Protein AF-H9F134-F1 (afdb_monomer_lite)

Organism: Macaca mulatta (NCBI:txid9544)

pLDDT: mean 83.77, std 12.66, range [45.5, 96.06]

Foldseek 3Di:
DDPPQVVLQVVLVVVLVVQQDAAAPVVLVVDDPVRQVVNLVSSLVSVVVSVVVVRDYDDDPQNVCSVVVHDRHDHD

InterPro domains:
  IPR001909 Krueppel-associated box [PF01352] (14-54)
  IPR001909 Krueppel-associated box [PS50805] (14-76)
  IPR001909 Krueppel-associated box [SM00349] (14-74)
  IPR001909 Krueppel-associated box [cd07765] (14-53)
  IPR036051 Krueppel-associated box domain superfamily [SSF109640] (10-69)
  IPR050169 Krueppel C2H2-type zinc-finger [PTHR23232] (13-72)

Radius of gyration: 14.06 Å; chains: 1; bounding box: 41×21×36 Å

Secondary structure (DSSP, 8-state):
---HHHHHHHHHHHHHHHH----BHHHHHHS-HHHHHHHHHHHHHHHHHHHHTT---PPPHHHHHHHTT----B--

Structure (mmCIF, N/CA/C/O backbone):
data_AF-H9F134-F1
#
_entry.id   AF-H9F134-F1
#
loop_
_atom_site.group_PDB
_atom_site.id
_atom_site.type_symbol
_atom_site.label_atom_id
_atom_site.label_alt_id
_atom_site.label_comp_id
_atom_site.label_asym_id
_atom_site.label_entity_id
_atom_site.label_seq_id
_atom_site.pdbx_PDB_ins_code
_atom_site.Cartn_x
_atom_site.Cartn_y
_atom_site.Cartn_z
_atom_site.occupancy
_atom_site.B_iso_or_equiv
_atom_site.auth_seq_id
_atom_site.auth_comp_id
_atom_site.auth_asym_id
_atom_site.auth_atom_id
_atom_site.pdbx_PDB_model_num
ATOM 1 N N . MET A 1 1 ? 29.017 3.229 -21.137 1.00 45.84 1 MET A N 1
ATOM 2 C CA . MET A 1 1 ? 28.211 3.263 -19.899 1.00 45.84 1 MET A CA 1
ATOM 3 C C . MET A 1 1 ? 26.752 3.317 -20.303 1.00 45.84 1 MET A C 1
ATOM 5 O O . MET A 1 1 ? 26.417 4.216 -21.056 1.00 45.84 1 MET A O 1
ATOM 9 N N . ALA A 1 2 ? 25.927 2.347 -19.908 1.00 45.50 2 ALA A N 1
ATOM 10 C CA . ALA A 1 2 ? 24.494 2.352 -20.206 1.00 45.50 2 ALA A CA 1
ATOM 11 C C . ALA A 1 2 ? 23.746 2.921 -18.986 1.00 45.50 2 ALA A C 1
ATOM 13 O O . ALA A 1 2 ? 23.627 2.208 -17.992 1.00 45.50 2 ALA A O 1
ATOM 14 N N . PRO A 1 3 ? 23.268 4.180 -19.012 1.00 54.62 3 PRO A N 1
ATOM 15 C CA . PRO A 1 3 ? 22.597 4.778 -17.859 1.00 54.62 3 PRO A CA 1
ATOM 16 C C . PRO A 1 3 ? 21.139 4.310 -17.717 1.00 54.62 3 PRO A C 1
ATOM 18 O O . PRO A 1 3 ? 20.522 4.570 -16.697 1.00 54.62 3 PRO A O 1
ATOM 21 N N . GLY A 1 4 ? 20.577 3.621 -18.718 1.00 56.09 4 GLY A N 1
ATOM 22 C CA . GLY A 1 4 ? 19.125 3.448 -18.849 1.00 56.09 4 GLY A CA 1
ATOM 23 C C . GLY A 1 4 ? 18.455 2.411 -17.943 1.00 56.09 4 GLY A C 1
ATOM 24 O O . GLY A 1 4 ? 17.233 2.422 -17.857 1.00 56.09 4 GLY A O 1
ATOM 25 N N . LEU A 1 5 ? 19.206 1.516 -17.288 1.00 53.75 5 LEU A N 1
ATOM 26 C CA . LEU A 1 5 ? 18.618 0.435 -16.476 1.00 53.75 5 LEU A CA 1
ATOM 27 C C . LEU A 1 5 ? 18.469 0.805 -14.990 1.00 53.75 5 LEU A C 1
ATOM 29 O O . LEU A 1 5 ? 17.598 0.280 -14.302 1.00 53.75 5 LEU A O 1
ATOM 33 N N . LEU A 1 6 ? 19.332 1.688 -14.477 1.00 53.81 6 LEU A N 1
ATOM 34 C CA . LEU A 1 6 ? 19.303 2.093 -13.067 1.00 53.81 6 LEU A CA 1
ATOM 35 C C . LEU A 1 6 ? 18.216 3.144 -12.807 1.00 53.81 6 LEU A C 1
ATOM 37 O O . LEU A 1 6 ? 17.507 3.034 -11.809 1.00 53.81 6 LEU A O 1
ATOM 41 N N . THR A 1 7 ? 18.016 4.080 -13.742 1.00 59.41 7 THR A N 1
ATOM 42 C CA . THR A 1 7 ? 16.957 5.101 -13.675 1.00 59.41 7 THR A CA 1
ATOM 43 C C . THR A 1 7 ? 15.566 4.485 -13.610 1.00 59.41 7 THR A C 1
ATOM 45 O O . THR A 1 7 ? 14.798 4.834 -12.724 1.00 59.41 7 THR A O 1
ATOM 48 N N . THR A 1 8 ? 15.262 3.486 -14.443 1.00 71.06 8 THR A N 1
ATOM 49 C CA . THR A 1 8 ? 13.925 2.861 -14.477 1.00 71.06 8 THR A CA 1
ATOM 50 C C . THR A 1 8 ? 13.562 2.171 -13.160 1.00 71.06 8 THR A C 1
ATOM 52 O O . THR A 1 8 ? 12.415 2.223 -12.719 1.00 71.06 8 THR A O 1
ATOM 55 N N . ARG A 1 9 ? 14.535 1.532 -12.496 1.00 73.62 9 ARG A N 1
ATOM 56 C CA . ARG A 1 9 ? 14.309 0.866 -11.205 1.00 73.62 9 ARG A CA 1
ATOM 57 C C . ARG A 1 9 ? 14.063 1.867 -10.076 1.00 73.62 9 ARG A C 1
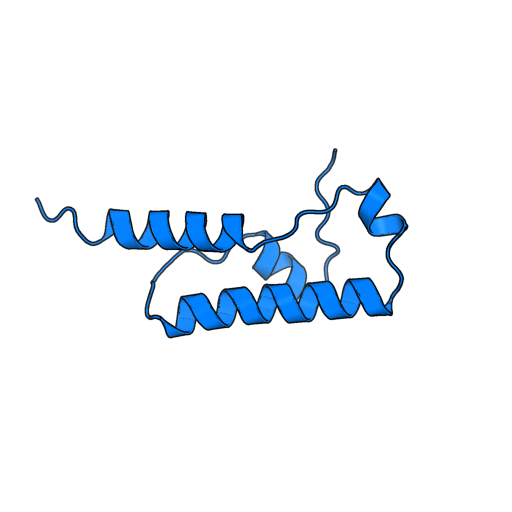ATOM 59 O O . ARG A 1 9 ? 13.183 1.641 -9.245 1.00 73.62 9 ARG A O 1
ATOM 66 N N . GLU A 1 10 ? 14.870 2.920 -10.005 1.00 76.75 10 GLU A N 1
ATOM 67 C CA . GLU A 1 10 ? 14.722 3.962 -8.985 1.00 76.75 10 GLU A CA 1
ATOM 68 C C . GLU A 1 10 ? 13.421 4.743 -9.186 1.00 76.75 10 GLU A C 1
ATOM 70 O O . GLU A 1 10 ? 12.687 4.955 -8.224 1.00 76.75 10 GLU A O 1
ATOM 75 N N . GLU A 1 11 ? 13.072 5.056 -10.433 1.00 80.06 11 GLU A N 1
ATOM 76 C CA . GLU A 1 11 ? 11.807 5.690 -10.811 1.00 80.06 11 GLU A CA 1
ATOM 77 C C . GLU A 1 11 ? 10.591 4.844 -10.425 1.00 80.06 11 GLU A C 1
ATOM 79 O O . GLU A 1 11 ? 9.644 5.389 -9.871 1.00 80.06 11 GLU A O 1
ATOM 84 N N . ALA A 1 12 ? 10.612 3.519 -10.611 1.00 80.44 12 ALA A N 1
ATOM 85 C CA . ALA A 1 12 ? 9.507 2.666 -10.158 1.00 80.44 12 ALA A CA 1
ATOM 86 C C . ALA A 1 12 ? 9.371 2.601 -8.635 1.00 80.44 12 ALA A C 1
ATOM 88 O O . ALA A 1 12 ? 8.257 2.559 -8.116 1.00 80.44 12 ALA A O 1
ATOM 89 N N . LEU A 1 13 ? 10.487 2.605 -7.902 1.00 80.50 13 LEU A N 1
ATOM 90 C CA . LEU A 1 13 ? 10.453 2.683 -6.442 1.00 80.50 13 LEU A CA 1
ATOM 91 C C . LEU A 1 13 ? 9.933 4.041 -5.962 1.00 80.50 13 LEU A C 1
ATOM 93 O O . LEU A 1 13 ? 9.218 4.082 -4.960 1.00 80.50 13 LEU A O 1
ATOM 97 N N . MET A 1 14 ? 10.282 5.130 -6.650 1.00 81.31 14 MET A N 1
ATOM 98 C CA . MET A 1 14 ? 9.733 6.461 -6.382 1.00 81.31 14 MET A CA 1
ATOM 99 C C . MET A 1 14 ? 8.238 6.503 -6.696 1.00 81.31 14 MET A C 1
ATOM 101 O O . MET A 1 14 ? 7.459 6.823 -5.808 1.00 81.31 14 MET A O 1
ATOM 105 N N . ALA A 1 15 ? 7.824 6.028 -7.871 1.00 84.25 15 ALA A N 1
ATOM 106 C CA . ALA A 1 15 ? 6.420 5.941 -8.257 1.00 84.25 15 ALA A CA 1
ATOM 107 C C . ALA A 1 15 ? 5.605 5.100 -7.264 1.00 84.25 15 ALA A C 1
ATOM 109 O O . ALA A 1 15 ? 4.521 5.510 -6.858 1.00 84.25 15 ALA A O 1
ATOM 110 N N . PHE A 1 16 ? 6.139 3.959 -6.803 1.00 86.25 16 PHE A N 1
ATOM 111 C CA . PHE A 1 16 ? 5.499 3.164 -5.754 1.00 86.25 16 PHE A CA 1
ATOM 112 C C . PHE A 1 16 ? 5.344 3.959 -4.456 1.00 86.25 16 PHE A C 1
ATOM 114 O O . PHE A 1 16 ? 4.290 3.902 -3.835 1.00 86.25 16 PHE A O 1
ATOM 121 N N . ARG A 1 17 ? 6.375 4.698 -4.031 1.00 86.12 17 ARG A N 1
ATOM 122 C CA . ARG A 1 17 ? 6.317 5.528 -2.818 1.00 86.12 17 ARG A CA 1
ATOM 123 C C . ARG A 1 17 ? 5.327 6.681 -2.948 1.00 86.12 17 ARG A C 1
ATOM 125 O O . ARG A 1 17 ? 4.678 6.988 -1.957 1.00 86.12 17 ARG A O 1
ATOM 132 N N . ASP A 1 18 ? 5.198 7.267 -4.133 1.00 87.50 18 ASP A N 1
ATOM 133 C CA . ASP A 1 18 ? 4.269 8.368 -4.391 1.00 87.50 18 ASP A CA 1
ATOM 134 C C . ASP A 1 18 ? 2.805 7.914 -4.318 1.00 87.50 18 ASP A C 1
ATOM 136 O O . ASP A 1 18 ? 1.940 8.684 -3.905 1.00 87.50 18 ASP A O 1
ATOM 140 N N . VAL A 1 19 ? 2.520 6.652 -4.665 1.00 87.19 19 VAL A N 1
ATOM 141 C CA . VAL A 1 19 ? 1.164 6.075 -4.578 1.00 87.19 19 VAL A CA 1
ATOM 142 C C . VAL A 1 19 ? 0.921 5.257 -3.306 1.00 87.19 19 VAL A C 1
ATOM 144 O O . VAL A 1 19 ? -0.222 4.901 -3.009 1.00 87.19 19 VAL A O 1
ATOM 147 N N . ALA A 1 20 ? 1.969 4.924 -2.549 1.00 88.38 20 ALA A N 1
ATOM 148 C CA . ALA A 1 20 ? 1.854 4.137 -1.330 1.00 88.38 20 ALA A CA 1
ATOM 149 C C . ALA A 1 20 ? 1.481 5.013 -0.135 1.00 88.38 20 ALA A C 1
ATOM 151 O O . ALA A 1 20 ? 2.194 5.938 0.251 1.00 88.38 20 ALA A O 1
ATOM 152 N N . VAL A 1 21 ? 0.389 4.647 0.531 1.00 89.06 21 VAL A N 1
ATOM 153 C CA . VAL A 1 21 ? 0.014 5.253 1.808 1.00 89.06 21 VAL A CA 1
ATOM 154 C C . VAL A 1 21 ? 0.744 4.518 2.927 1.00 89.06 21 VAL A C 1
ATOM 156 O O . VAL A 1 21 ? 0.763 3.290 2.965 1.00 89.06 21 VAL A O 1
ATOM 159 N N . ALA A 1 22 ? 1.353 5.252 3.851 1.00 88.12 22 ALA A N 1
ATOM 160 C CA . ALA A 1 22 ? 2.028 4.675 5.007 1.00 88.12 22 ALA A CA 1
ATOM 161 C C . ALA A 1 22 ? 1.357 5.157 6.289 1.00 88.12 22 ALA A C 1
ATOM 163 O O . ALA A 1 22 ? 1.347 6.353 6.566 1.00 88.12 22 ALA A O 1
ATOM 164 N N . PHE A 1 23 ? 0.849 4.214 7.079 1.00 90.75 23 PHE A N 1
ATOM 165 C CA . PHE A 1 23 ? 0.238 4.504 8.370 1.00 90.75 23 PHE A CA 1
ATOM 166 C C . PHE A 1 23 ? 1.256 4.363 9.503 1.00 90.75 23 PHE A C 1
ATOM 168 O O . PHE A 1 23 ? 2.078 3.441 9.522 1.00 90.75 23 PHE A O 1
ATOM 175 N N . THR A 1 24 ? 1.174 5.251 10.486 1.00 92.06 24 THR A N 1
ATOM 176 C CA . THR A 1 24 ? 1.777 5.024 11.804 1.00 92.06 24 THR A CA 1
ATOM 177 C C . THR A 1 24 ? 0.997 3.951 12.560 1.00 92.06 24 THR A C 1
ATOM 179 O O . THR A 1 24 ? -0.166 3.669 12.259 1.00 92.06 24 THR A O 1
ATOM 182 N N . GLN A 1 25 ? 1.594 3.372 13.605 1.00 90.75 25 GLN A N 1
ATOM 183 C CA . GLN A 1 25 ? 0.888 2.394 14.442 1.00 90.75 25 GLN A CA 1
ATOM 184 C C . GLN A 1 25 ? -0.415 2.963 15.040 1.00 90.75 25 GLN A C 1
ATOM 186 O O . GLN A 1 25 ? -1.404 2.242 15.184 1.00 90.75 25 GLN A O 1
ATOM 191 N N . LYS A 1 26 ? -0.431 4.257 15.392 1.00 92.50 26 LYS A N 1
ATOM 192 C CA . LYS A 1 26 ? -1.617 4.928 15.946 1.00 92.50 26 LYS A CA 1
ATOM 193 C C . LYS A 1 26 ? -2.726 5.037 14.904 1.00 92.50 26 LYS A C 1
ATOM 195 O O . LYS A 1 26 ? -3.850 4.650 15.196 1.00 92.50 26 LYS A O 1
ATOM 200 N N . GLU A 1 27 ? -2.410 5.500 13.698 1.00 93.62 27 GLU A N 1
ATOM 201 C CA . GLU A 1 27 ? -3.388 5.609 12.607 1.00 93.62 27 GLU A CA 1
ATOM 202 C C . GLU A 1 27 ? -3.902 4.235 12.176 1.00 93.62 27 GLU A C 1
ATOM 204 O O . GLU A 1 27 ? -5.103 4.057 12.005 1.00 93.62 27 GLU A O 1
ATOM 209 N N . TRP A 1 28 ? -3.020 3.233 12.098 1.00 93.19 28 TRP A N 1
ATOM 210 C CA . TRP A 1 28 ? -3.404 1.862 11.763 1.00 93.19 28 TRP A CA 1
ATOM 211 C C . TRP A 1 28 ? -4.433 1.286 12.743 1.00 93.19 28 TRP A C 1
ATOM 213 O O . TRP A 1 28 ? -5.403 0.639 12.342 1.00 93.19 28 TRP A O 1
ATOM 223 N N . LYS A 1 29 ? -4.261 1.561 14.044 1.00 91.94 29 LYS A N 1
ATOM 224 C CA . LYS A 1 29 ? -5.208 1.144 15.089 1.00 91.94 29 LYS A CA 1
ATOM 225 C C . LYS A 1 29 ? -6.585 1.792 14.938 1.00 91.94 29 LYS A C 1
ATOM 227 O O . LYS A 1 29 ? -7.562 1.172 15.344 1.00 91.94 29 LYS A O 1
ATOM 232 N N . LEU A 1 30 ? -6.667 2.982 14.344 1.00 95.38 30 LEU A N 1
ATOM 233 C CA . LEU A 1 30 ? -7.929 3.679 14.080 1.00 95.38 30 LEU A CA 1
ATOM 234 C C . LEU A 1 30 ? -8.658 3.151 12.835 1.00 95.38 30 LEU A C 1
ATOM 236 O O . LEU A 1 30 ? -9.850 3.406 12.684 1.00 95.38 30 LEU A O 1
ATOM 240 N N . LEU A 1 31 ? -7.976 2.404 11.958 1.00 94.56 31 LEU A N 1
ATOM 241 C CA . LEU A 1 31 ? -8.608 1.790 10.792 1.00 94.56 31 LEU A CA 1
ATOM 242 C C . LEU A 1 31 ? -9.512 0.625 11.199 1.00 94.56 31 LEU A C 1
ATOM 244 O O . LEU A 1 31 ? -9.106 -0.278 11.938 1.00 94.56 31 LEU A O 1
ATOM 248 N N . SER A 1 32 ? -10.713 0.606 10.626 1.00 96.06 32 SER A N 1
ATOM 249 C CA . SER A 1 32 ? -11.612 -0.549 10.663 1.00 96.06 32 SER A CA 1
ATOM 250 C C . SER A 1 32 ? -11.033 -1.745 9.897 1.00 96.06 32 SER A C 1
ATOM 252 O O . SER A 1 32 ? -10.184 -1.597 9.016 1.00 96.06 32 SER A O 1
ATOM 254 N N . SER A 1 33 ? -11.534 -2.951 10.182 1.00 93.38 33 SER A N 1
ATOM 255 C CA . SER A 1 33 ? -11.140 -4.171 9.457 1.00 93.38 33 SER A CA 1
ATOM 256 C C . SER A 1 33 ? -11.344 -4.044 7.938 1.00 93.38 33 SER A C 1
ATOM 258 O O . SER A 1 33 ? -10.468 -4.441 7.167 1.00 93.38 33 SER A O 1
ATOM 260 N N . ALA A 1 34 ? -12.439 -3.406 7.505 1.00 94.94 34 ALA A N 1
ATOM 261 C CA . ALA A 1 34 ? -12.704 -3.140 6.093 1.00 94.94 34 ALA A CA 1
ATOM 262 C C . ALA A 1 34 ? -11.649 -2.208 5.475 1.00 94.94 34 ALA A C 1
ATOM 264 O O . ALA A 1 34 ? -11.137 -2.489 4.398 1.00 94.94 34 ALA A O 1
ATOM 265 N N . GLN A 1 35 ? -11.254 -1.142 6.180 1.00 95.38 35 GLN A N 1
ATOM 266 C CA . GLN A 1 35 ? -10.213 -0.224 5.704 1.00 95.38 35 GLN A CA 1
ATOM 267 C C . GLN A 1 35 ? -8.831 -0.882 5.633 1.00 95.38 35 GLN A C 1
ATOM 269 O O . GLN A 1 35 ? -8.092 -0.629 4.687 1.00 95.38 35 GLN A O 1
ATOM 274 N N . ARG A 1 36 ? -8.475 -1.744 6.596 1.00 94.00 36 ARG A N 1
ATOM 275 C CA . ARG A 1 36 ? -7.209 -2.502 6.556 1.00 94.00 36 ARG A CA 1
ATOM 276 C C . ARG A 1 36 ? -7.173 -3.493 5.394 1.00 94.00 36 ARG A C 1
ATOM 278 O O . ARG A 1 36 ? -6.133 -3.650 4.760 1.00 9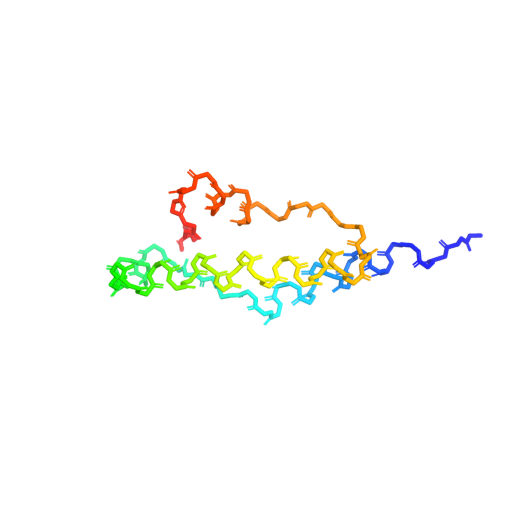4.00 36 ARG A O 1
ATOM 285 N N . THR A 1 37 ? -8.308 -4.132 5.109 1.00 94.38 37 THR A N 1
ATOM 286 C CA . THR A 1 37 ? -8.460 -5.042 3.963 1.00 94.38 37 THR A CA 1
ATOM 287 C C . THR A 1 37 ? -8.313 -4.279 2.654 1.00 94.38 37 THR A C 1
ATOM 289 O O . THR A 1 37 ? -7.452 -4.622 1.850 1.00 94.38 37 THR A O 1
ATOM 292 N N . LEU A 1 38 ? -9.049 -3.174 2.501 1.00 95.25 38 LEU A N 1
ATOM 293 C CA . LEU A 1 38 ? -8.952 -2.308 1.329 1.00 95.25 38 LEU A CA 1
ATOM 294 C C . LEU A 1 38 ? -7.525 -1.787 1.128 1.00 95.25 38 LEU A C 1
ATOM 296 O O . LEU A 1 38 ? -7.013 -1.798 0.017 1.00 95.25 38 LEU A O 1
ATOM 300 N N . TYR A 1 3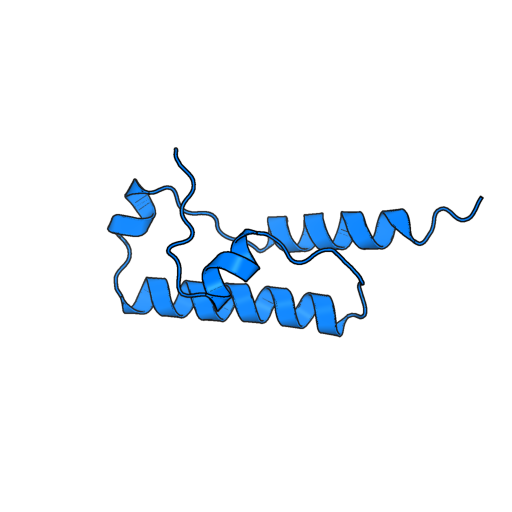9 ? -6.851 -1.370 2.202 1.00 94.50 39 TYR A N 1
ATOM 301 C CA . TYR A 1 39 ? -5.457 -0.942 2.126 1.00 94.50 39 TYR A CA 1
ATOM 302 C C . TYR A 1 39 ? -4.549 -2.038 1.563 1.00 94.50 39 TYR A C 1
ATOM 304 O O . TYR A 1 39 ? -3.750 -1.776 0.666 1.00 94.50 39 TYR A O 1
ATOM 312 N N . ARG A 1 40 ? -4.674 -3.267 2.079 1.00 93.12 40 ARG A N 1
ATOM 313 C CA . ARG A 1 40 ? -3.898 -4.412 1.596 1.00 93.12 40 ARG A CA 1
ATOM 314 C C . ARG A 1 40 ? -4.146 -4.651 0.109 1.00 93.12 40 ARG A C 1
ATOM 316 O O . ARG A 1 40 ? -3.180 -4.793 -0.632 1.00 93.12 40 ARG A O 1
ATOM 323 N N . GLU A 1 41 ? -5.405 -4.680 -0.315 1.00 94.56 41 GLU A N 1
ATOM 324 C CA . GLU A 1 41 ? -5.784 -4.898 -1.716 1.00 94.56 41 GLU A CA 1
ATOM 325 C C . GLU A 1 41 ? -5.206 -3.812 -2.627 1.00 94.56 41 GLU A C 1
ATOM 327 O O . GLU A 1 41 ? -4.476 -4.133 -3.562 1.00 94.56 41 GLU A O 1
ATOM 332 N N . VAL A 1 42 ? -5.423 -2.538 -2.291 1.00 93.75 42 VAL A N 1
ATOM 333 C CA . VAL A 1 42 ? -4.955 -1.396 -3.091 1.00 93.75 42 VAL A CA 1
ATOM 334 C C . VAL A 1 42 ? -3.427 -1.354 -3.180 1.00 93.75 42 VAL A C 1
ATOM 336 O O . VAL A 1 42 ? -2.873 -1.099 -4.246 1.00 93.75 42 VAL A O 1
ATOM 339 N N . MET A 1 43 ? -2.703 -1.626 -2.089 1.00 93.25 43 MET A N 1
ATOM 340 C CA . MET A 1 43 ? -1.234 -1.633 -2.127 1.00 93.25 43 MET A CA 1
ATOM 341 C C . MET A 1 43 ? -0.672 -2.797 -2.955 1.00 93.25 43 MET A C 1
ATOM 343 O O . MET A 1 43 ? 0.318 -2.614 -3.668 1.00 93.25 43 MET A O 1
ATOM 347 N N . LEU A 1 44 ? -1.291 -3.981 -2.887 1.00 92.69 44 LEU A N 1
ATOM 348 C CA . LEU A 1 44 ? -0.902 -5.131 -3.711 1.00 92.69 44 LEU A CA 1
ATOM 349 C C . LEU A 1 44 ? -1.218 -4.888 -5.193 1.00 92.69 44 LEU A C 1
ATOM 351 O O . LEU A 1 44 ? -0.394 -5.204 -6.052 1.00 92.69 44 LEU A O 1
ATOM 355 N N . GLU A 1 45 ? -2.364 -4.278 -5.492 1.00 92.81 45 GLU A N 1
ATOM 356 C CA . 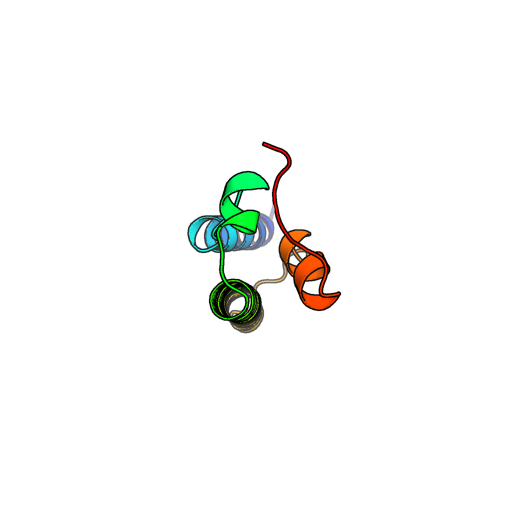GLU A 1 45 ? -2.758 -3.888 -6.846 1.00 92.81 45 GLU A CA 1
ATOM 357 C C . GLU A 1 45 ? -1.790 -2.849 -7.433 1.00 92.81 45 GLU A C 1
ATOM 359 O O . GLU A 1 45 ? -1.272 -3.043 -8.533 1.00 92.81 45 GLU A O 1
ATOM 364 N N . ASN A 1 46 ? -1.433 -1.814 -6.665 1.00 90.38 46 ASN A N 1
ATOM 365 C CA . ASN A 1 46 ? -0.436 -0.819 -7.070 1.00 90.38 46 ASN A CA 1
ATOM 366 C C . ASN A 1 46 ? 0.913 -1.462 -7.423 1.00 90.38 46 ASN A C 1
ATOM 368 O O . ASN A 1 46 ? 1.529 -1.111 -8.430 1.00 90.38 46 ASN A O 1
ATOM 372 N N . TYR A 1 47 ? 1.374 -2.426 -6.622 1.00 89.56 47 TYR A N 1
ATOM 373 C CA . TYR A 1 47 ? 2.595 -3.168 -6.932 1.00 89.56 47 TYR A CA 1
ATOM 374 C C . TYR A 1 47 ? 2.456 -4.007 -8.208 1.00 89.56 47 TYR A C 1
ATOM 376 O O . TYR A 1 47 ? 3.341 -3.968 -9.064 1.00 89.56 47 TYR A O 1
ATOM 384 N N . SER A 1 48 ? 1.340 -4.721 -8.365 1.00 89.75 48 SER A N 1
ATOM 385 C CA . SER A 1 48 ? 1.054 -5.535 -9.551 1.00 89.75 48 SER A CA 1
ATOM 386 C C . SER A 1 48 ? 1.054 -4.702 -10.838 1.00 89.75 48 SER A C 1
ATOM 388 O O . SER A 1 48 ? 1.631 -5.113 -11.848 1.00 89.75 48 SER A O 1
ATOM 390 N N . HIS A 1 49 ? 0.486 -3.494 -10.798 1.00 88.62 49 HIS A N 1
ATOM 391 C CA . HIS A 1 49 ? 0.512 -2.564 -11.925 1.00 88.62 49 HIS A CA 1
ATOM 392 C C . HIS A 1 49 ? 1.941 -2.173 -12.314 1.00 88.62 49 HIS A C 1
ATOM 394 O O . HIS A 1 49 ? 2.286 -2.235 -13.491 1.00 88.62 49 HIS A O 1
ATOM 400 N N . LEU A 1 50 ? 2.807 -1.860 -11.347 1.00 84.06 50 LEU A N 1
ATOM 401 C CA . LEU A 1 50 ? 4.207 -1.522 -11.631 1.00 84.06 50 LEU A CA 1
ATOM 402 C C . LEU A 1 50 ? 5.005 -2.706 -12.197 1.00 84.06 50 LEU A C 1
ATOM 404 O O . LEU A 1 50 ? 5.828 -2.518 -13.092 1.00 84.06 50 LEU A O 1
ATOM 408 N N . VAL A 1 51 ? 4.742 -3.926 -11.719 1.00 84.50 51 VAL A N 1
ATOM 409 C CA . VAL A 1 51 ? 5.334 -5.149 -12.288 1.00 84.50 51 VAL A CA 1
ATOM 410 C C . VAL A 1 51 ? 4.842 -5.376 -13.720 1.00 84.50 51 VAL A C 1
ATOM 412 O O . VAL A 1 51 ? 5.634 -5.726 -14.594 1.00 84.50 51 VAL A O 1
ATOM 415 N N . SER A 1 52 ? 3.558 -5.123 -13.985 1.00 85.31 52 SER A N 1
ATOM 416 C CA . SER A 1 52 ? 2.948 -5.269 -15.314 1.00 85.31 52 SER A CA 1
ATOM 417 C C . SER A 1 52 ? 3.509 -4.282 -16.343 1.00 85.31 52 SER A C 1
ATOM 419 O O . SER A 1 52 ? 3.531 -4.587 -17.532 1.00 85.31 52 SER A O 1
ATOM 421 N N . LEU A 1 53 ? 4.037 -3.136 -15.899 1.00 82.31 53 LEU A N 1
ATOM 422 C CA . LEU A 1 53 ? 4.780 -2.193 -16.747 1.00 82.31 53 LEU A CA 1
ATOM 423 C C . LEU A 1 53 ? 6.179 -2.705 -17.145 1.00 82.31 53 LEU A C 1
ATOM 425 O O . LEU A 1 53 ? 6.927 -1.998 -17.817 1.00 82.31 53 LEU A O 1
ATOM 429 N N . GLY A 1 54 ? 6.552 -3.924 -16.741 1.00 73.00 54 GLY A N 1
ATOM 430 C CA . GLY A 1 54 ? 7.837 -4.539 -17.071 1.00 73.00 54 GLY A CA 1
ATOM 431 C C . GLY A 1 54 ? 9.012 -3.950 -16.293 1.00 73.00 54 GLY A C 1
ATOM 432 O O . GLY A 1 54 ? 10.166 -4.197 -16.646 1.00 73.00 54 GLY A O 1
ATOM 433 N N . ILE A 1 55 ? 8.746 -3.176 -15.236 1.00 72.88 55 ILE A N 1
ATOM 434 C CA . ILE A 1 55 ? 9.807 -2.559 -14.450 1.00 72.88 55 ILE A CA 1
ATOM 435 C C . ILE A 1 55 ? 10.330 -3.581 -13.444 1.00 72.88 55 ILE A C 1
ATOM 437 O O . ILE A 1 55 ? 9.669 -3.936 -12.469 1.00 72.88 55 ILE A O 1
ATOM 441 N N . ALA A 1 56 ? 11.544 -4.071 -13.681 1.00 66.56 56 ALA A N 1
ATOM 442 C CA . ALA A 1 56 ? 12.216 -4.976 -12.763 1.00 66.56 56 ALA A CA 1
ATOM 443 C C . ALA A 1 56 ? 12.786 -4.188 -11.571 1.00 66.56 56 ALA A C 1
ATOM 445 O O . ALA A 1 56 ? 13.856 -3.582 -11.657 1.00 66.56 56 ALA A O 1
ATOM 446 N N . PHE A 1 57 ? 12.088 -4.209 -10.435 1.00 75.25 57 PHE A N 1
ATOM 447 C CA . PHE A 1 57 ? 12.592 -3.660 -9.178 1.00 75.25 57 PHE A CA 1
ATOM 448 C C . PHE A 1 57 ? 12.423 -4.641 -8.018 1.00 75.25 57 PHE A C 1
ATOM 450 O O . PHE A 1 57 ? 11.598 -5.552 -8.036 1.00 75.25 57 PHE A O 1
ATOM 457 N N . SER A 1 58 ? 13.258 -4.469 -6.994 1.00 81.12 58 SER A N 1
ATOM 458 C CA . SER A 1 58 ? 13.198 -5.270 -5.772 1.00 81.12 58 SER A CA 1
ATOM 459 C C . SER A 1 58 ? 11.848 -5.087 -5.085 1.00 81.12 58 SER A C 1
ATOM 461 O O . SER A 1 58 ? 11.459 -3.945 -4.828 1.00 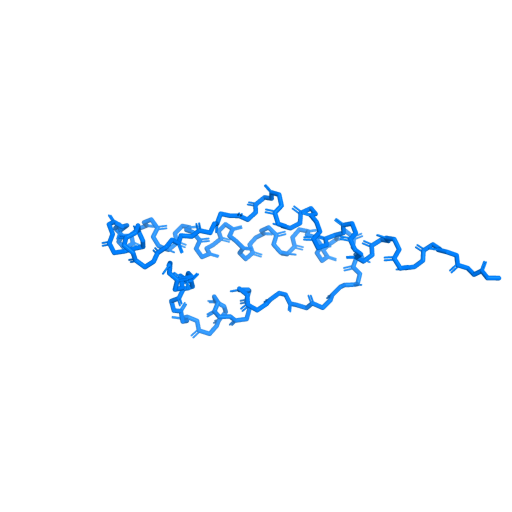81.12 58 SER A O 1
ATOM 463 N N . LYS A 1 59 ? 11.179 -6.198 -4.748 1.00 86.00 59 LYS A N 1
ATOM 464 C CA . LYS A 1 59 ? 9.901 -6.190 -4.027 1.00 86.00 59 LYS A CA 1
ATOM 465 C C . LYS A 1 59 ? 10.019 -5.317 -2.762 1.00 86.00 59 LYS A C 1
ATOM 467 O O . LYS A 1 59 ? 10.915 -5.559 -1.950 1.00 86.00 59 LYS A O 1
ATOM 472 N N . PRO A 1 60 ? 9.173 -4.285 -2.590 1.00 87.44 60 PRO A N 1
ATOM 473 C CA . PRO A 1 60 ? 9.209 -3.453 -1.394 1.00 87.44 60 PRO A CA 1
ATOM 474 C C . PRO A 1 60 ? 8.873 -4.270 -0.144 1.00 87.44 60 PRO A C 1
ATOM 476 O O . PRO A 1 60 ? 7.951 -5.082 -0.167 1.00 87.44 60 PRO A O 1
ATOM 479 N N . LYS A 1 61 ? 9.545 -3.987 0.979 1.00 88.50 61 LYS A N 1
ATOM 480 C CA . LYS A 1 61 ? 9.273 -4.639 2.276 1.00 88.50 61 LYS A CA 1
ATOM 481 C C . LYS A 1 61 ? 7.796 -4.551 2.683 1.00 88.50 61 LYS A C 1
ATOM 483 O O . LYS A 1 61 ? 7.248 -5.502 3.224 1.00 88.50 61 LYS A O 1
ATOM 488 N N . LEU A 1 62 ? 7.152 -3.424 2.373 1.00 89.81 62 LEU A N 1
ATOM 489 C CA . LEU A 1 62 ? 5.720 -3.223 2.590 1.00 89.81 62 LEU A CA 1
ATOM 490 C C . LEU A 1 62 ? 4.875 -4.296 1.881 1.00 89.81 62 LEU A C 1
ATOM 492 O O . LEU A 1 62 ? 3.967 -4.859 2.481 1.00 89.81 62 LEU A O 1
ATOM 496 N N . ILE A 1 63 ? 5.196 -4.606 0.623 1.00 92.00 63 ILE A N 1
ATOM 497 C CA . ILE A 1 63 ? 4.479 -5.609 -0.173 1.00 92.00 63 ILE A CA 1
ATOM 498 C C . ILE A 1 63 ? 4.688 -7.006 0.399 1.00 92.00 63 ILE A C 1
ATOM 500 O O . ILE A 1 63 ? 3.724 -7.747 0.556 1.00 92.00 63 ILE A O 1
ATOM 504 N N . GLU A 1 64 ? 5.918 -7.342 0.782 1.00 91.44 64 GLU A N 1
ATOM 505 C CA . GLU A 1 64 ? 6.222 -8.626 1.417 1.00 91.44 64 GLU A CA 1
ATOM 506 C C . GLU A 1 64 ? 5.425 -8.828 2.721 1.00 91.44 64 GLU A C 1
ATOM 508 O O . GLU A 1 64 ? 4.832 -9.886 2.933 1.00 91.44 64 GLU A O 1
ATOM 513 N N . GLN A 1 65 ? 5.336 -7.796 3.568 1.00 92.06 65 GLN A N 1
ATOM 514 C CA . GLN A 1 65 ? 4.528 -7.840 4.792 1.00 92.06 65 GLN A CA 1
ATOM 515 C C . GLN A 1 65 ? 3.038 -8.036 4.488 1.00 92.06 65 GLN A C 1
ATOM 517 O O . GLN A 1 65 ? 2.385 -8.869 5.119 1.00 92.06 65 GLN A O 1
ATOM 522 N N . LEU A 1 66 ? 2.510 -7.299 3.508 1.00 92.50 66 LEU A N 1
ATOM 523 C CA . LEU A 1 66 ? 1.110 -7.391 3.105 1.00 92.50 66 LEU A CA 1
ATOM 524 C C . LEU A 1 66 ? 0.761 -8.766 2.532 1.00 92.50 66 LEU A C 1
ATOM 526 O O . LEU A 1 66 ? -0.290 -9.301 2.869 1.00 92.50 66 LEU A O 1
ATOM 530 N N . GLU A 1 67 ? 1.625 -9.374 1.718 1.00 92.06 67 GLU A N 1
ATOM 531 C CA . GLU A 1 67 ? 1.431 -10.737 1.200 1.00 92.06 67 GLU A CA 1
ATOM 532 C C . GLU A 1 67 ? 1.366 -11.769 2.336 1.00 92.06 67 GLU A C 1
ATOM 534 O O . GLU A 1 67 ? 0.471 -12.616 2.348 1.00 92.06 67 GLU A O 1
ATOM 539 N N . GLN A 1 68 ? 2.246 -11.641 3.334 1.00 92.00 68 GLN A N 1
ATOM 540 C CA . GLN A 1 68 ? 2.281 -12.494 4.529 1.00 92.00 68 GLN A CA 1
ATOM 541 C C . GLN A 1 68 ? 1.094 -12.261 5.481 1.00 92.00 68 GLN A C 1
ATOM 543 O O . GLN A 1 68 ? 0.895 -13.031 6.416 1.00 92.00 68 GLN A O 1
ATOM 548 N N . GLY A 1 69 ? 0.292 -11.215 5.251 1.00 87.75 69 GLY A N 1
ATO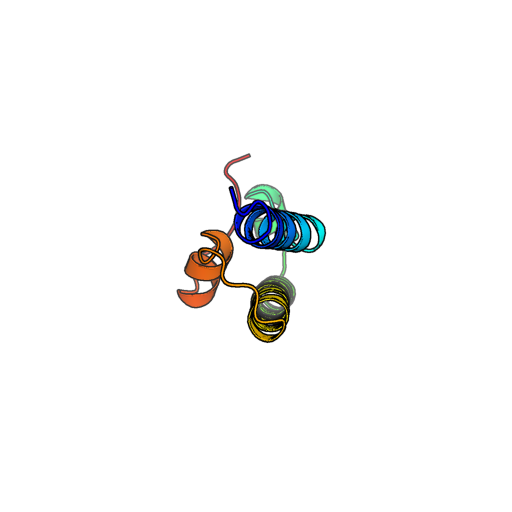M 549 C CA . GLY A 1 69 ? -0.794 -10.813 6.145 1.00 87.75 69 GLY A CA 1
ATOM 550 C C . GLY A 1 69 ? -0.324 -10.170 7.446 1.00 87.75 69 GLY A C 1
ATOM 551 O O . GLY A 1 69 ? -1.106 -10.063 8.387 1.00 87.75 69 GLY A O 1
ATOM 552 N N . ASN A 1 70 ? 0.932 -9.726 7.483 1.00 88.94 70 ASN A N 1
ATOM 553 C CA . ASN A 1 70 ? 1.477 -8.959 8.587 1.00 88.94 70 ASN A CA 1
ATOM 554 C C . ASN A 1 70 ? 0.943 -7.529 8.562 1.00 88.94 70 ASN A C 1
ATOM 556 O O . ASN A 1 70 ? 0.545 -6.993 7.525 1.00 88.94 70 ASN A O 1
ATOM 560 N N . GLU A 1 71 ? 0.970 -6.890 9.724 1.00 87.31 71 GLU A N 1
ATOM 561 C CA . GLU A 1 71 ? 0.486 -5.528 9.836 1.00 87.31 71 GLU A CA 1
ATOM 562 C C . GLU A 1 71 ? 1.586 -4.504 9.435 1.00 87.31 71 GLU A C 1
ATOM 564 O O . GLU A 1 71 ? 2.713 -4.578 9.933 1.00 87.31 71 GLU A O 1
ATOM 569 N N . PRO A 1 72 ? 1.299 -3.554 8.523 1.00 85.75 72 PRO A N 1
ATOM 570 C CA . PRO A 1 72 ? 2.304 -2.797 7.766 1.00 85.75 72 PRO A CA 1
ATOM 571 C C . PRO A 1 72 ? 2.582 -1.369 8.287 1.00 85.75 72 PRO A C 1
ATOM 573 O O . PRO A 1 72 ? 2.881 -0.464 7.504 1.00 85.75 72 PRO A O 1
ATOM 576 N N . TRP A 1 73 ? 2.450 -1.105 9.588 1.00 86.88 73 TRP A N 1
ATOM 577 C CA . TRP A 1 73 ? 2.693 0.247 10.112 1.00 86.88 73 TRP A CA 1
ATOM 578 C C . TRP A 1 73 ? 4.184 0.573 10.244 1.00 86.88 73 TRP A C 1
ATOM 580 O O . TRP A 1 73 ? 5.025 -0.299 10.472 1.00 86.88 73 TRP A O 1
ATOM 590 N N . ARG A 1 74 ? 4.509 1.869 10.199 1.00 80.00 74 ARG A N 1
ATOM 591 C CA . ARG A 1 74 ? 5.805 2.368 10.675 1.00 80.00 74 ARG A CA 1
ATOM 592 C C . ARG A 1 74 ? 5.767 2.575 12.190 1.00 80.00 74 ARG A C 1
ATOM 594 O O . ARG A 1 74 ? 4.768 3.069 12.725 1.00 80.00 74 ARG A O 1
ATOM 601 N N . GLU A 1 75 ? 6.846 2.192 12.874 1.00 67.25 75 GLU A N 1
ATOM 602 C CA . GLU A 1 75 ? 7.150 2.755 14.194 1.00 67.25 75 GLU A CA 1
ATOM 603 C C . GLU A 1 75 ? 7.313 4.263 13.989 1.00 67.25 75 GLU A C 1
ATOM 605 O O . GLU A 1 75 ? 8.124 4.693 13.166 1.00 67.25 75 GLU A O 1
ATOM 610 N N . GLY A 1 76 ? 6.402 5.023 14.596 1.00 52.91 76 GLY A N 1
ATOM 611 C CA . GLY A 1 76 ? 6.342 6.478 14.475 1.00 52.91 76 GLY A CA 1
ATOM 612 C C . GLY A 1 76 ? 7.354 7.163 15.371 1.00 52.91 76 GLY A C 1
ATOM 613 O O . GLY A 1 76 ? 7.664 6.586 16.437 1.00 52.91 76 GLY A O 1
#

Sequence (76 aa):
MAPGLLTTREEALMAFRDVAVAFTQKEWKLLSSAQRTLYREVMLENYSHLVSLGIAFSKPKLIEQLEQGNEPWREG